Protein AF-A0A0V1P3Y9-F1 (afdb_monomer_lite)

Secondary structure (DSSP, 8-state):
-----------------------------------------SS--EEETTEEE-TTTEEEETTTEEEESSSS-EEETTEEE-TTTEEEETTEEEE-SSSSSEEEETTEEEETTTEEEETTEEEE-TTGGG-EEETTEEE-TTT-EEETTEEEPPPP-----

Radius of gyration: 31.72 Å; chains: 1; bounding box: 61×35×112 Å

Foldseek 3Di:
DDDDDDDDDDDDDDDDDDDDDDDDDDDDDDPDDPPDPPPPDPDDFDAQQHDTDDPVQWDAAQSADIGGPPLQWDYLHRDIDGPQQWDHAQSDIDGAPDRPQWDYLHRDIDGNQFWDRAQSAIDGQPPGPQWDHQRRDTDRPVAWDHDPSDIGGPDPPPDDD

Structure (mmCIF, N/CA/C/O backbone):
data_AF-A0A0V1P3Y9-F1
#
_entry.id   AF-A0A0V1P3Y9-F1
#
loop_
_atom_site.group_PDB
_atom_site.id
_atom_site.type_symbol
_atom_site.label_atom_id
_atom_site.label_alt_id
_atom_site.label_comp_id
_atom_site.label_asym_id
_atom_site.label_entity_id
_atom_site.label_seq_id
_atom_site.pdbx_PDB_ins_code
_atom_site.Cartn_x
_atom_site.Cartn_y
_atom_site.Cartn_z
_atom_site.occupancy
_atom_site.B_iso_or_equiv
_atom_site.auth_seq_id
_atom_site.auth_comp_id
_atom_site.auth_asym_id
_atom_site.auth_atom_id
_atom_site.pdbx_PDB_model_num
ATOM 1 N N . MET A 1 1 ? -10.379 -1.521 -60.383 1.00 31.05 1 MET A N 1
ATOM 2 C CA . MET A 1 1 ? -9.014 -1.349 -60.931 1.00 31.05 1 MET A CA 1
ATOM 3 C C . MET A 1 1 ? -8.201 -0.541 -59.922 1.00 31.05 1 MET A C 1
ATOM 5 O O . MET A 1 1 ? -8.799 0.324 -59.305 1.00 31.05 1 MET A O 1
ATOM 9 N N . ALA A 1 2 ? -6.906 -0.845 -59.763 1.00 30.30 2 ALA A N 1
ATOM 10 C CA . ALA A 1 2 ? -5.855 -0.047 -59.097 1.00 30.30 2 ALA A CA 1
ATOM 11 C C . ALA A 1 2 ? -6.052 0.492 -57.647 1.00 30.30 2 ALA A C 1
ATOM 13 O O . ALA A 1 2 ? -6.768 1.454 -57.398 1.00 30.30 2 ALA A O 1
ATOM 14 N N . TRP A 1 3 ? -5.266 -0.073 -56.719 1.00 33.97 3 TRP A N 1
ATOM 15 C CA . TRP A 1 3 ? -4.502 0.664 -55.682 1.00 33.97 3 TRP A CA 1
ATOM 16 C C . TRP A 1 3 ? -3.214 1.250 -56.337 1.00 33.97 3 TRP A C 1
ATOM 18 O O . TRP A 1 3 ? -2.991 0.917 -57.506 1.00 33.97 3 TRP A O 1
ATOM 28 N N . PRO A 1 4 ? -2.300 2.004 -55.669 1.00 46.53 4 PRO A N 1
ATOM 29 C CA . PRO A 1 4 ? -2.226 2.453 -54.264 1.00 46.53 4 PRO A CA 1
ATOM 30 C C . PRO A 1 4 ? -2.224 4.014 -54.186 1.00 46.53 4 PRO A C 1
ATOM 32 O O . PRO A 1 4 ? -2.765 4.641 -55.086 1.00 46.53 4 PRO A O 1
ATOM 35 N N . GLY A 1 5 ? -1.702 4.745 -53.185 1.00 33.56 5 GLY A N 1
ATOM 36 C CA . GLY A 1 5 ? -0.923 4.402 -51.983 1.00 33.56 5 GLY A CA 1
ATOM 37 C C . GLY A 1 5 ? -0.608 5.623 -51.092 1.00 33.56 5 GLY A C 1
ATOM 38 O O . GLY A 1 5 ? -1.123 6.711 -51.323 1.00 33.56 5 GLY A O 1
ATOM 39 N N . LEU A 1 6 ? 0.261 5.448 -50.085 1.00 35.75 6 LEU A N 1
ATOM 40 C CA . LEU A 1 6 ? 0.727 6.496 -49.159 1.00 35.75 6 LEU A CA 1
ATOM 41 C C . LEU A 1 6 ? 2.261 6.480 -49.066 1.00 35.75 6 LEU A C 1
ATOM 43 O O . LEU A 1 6 ? 2.838 5.494 -48.613 1.00 35.75 6 LEU A O 1
ATOM 47 N N . VAL A 1 7 ? 2.911 7.584 -49.438 1.00 35.62 7 VAL A N 1
ATOM 48 C CA . VAL A 1 7 ? 4.331 7.845 -49.153 1.00 35.62 7 VAL A CA 1
ATOM 49 C C . VAL A 1 7 ? 4.444 8.916 -48.072 1.00 35.62 7 VAL A C 1
ATOM 51 O O . VAL A 1 7 ? 3.838 9.980 -48.175 1.00 35.62 7 VAL A O 1
ATOM 54 N N . LYS A 1 8 ? 5.230 8.638 -47.030 1.00 39.25 8 LYS A N 1
ATOM 55 C CA . LYS A 1 8 ? 5.733 9.649 -46.096 1.00 39.25 8 LYS A CA 1
ATOM 56 C C . LYS A 1 8 ? 7.236 9.476 -45.974 1.00 39.25 8 LYS A C 1
ATOM 58 O O . LYS A 1 8 ? 7.714 8.388 -45.663 1.00 39.25 8 LYS A O 1
ATOM 63 N N . GLU A 1 9 ? 7.949 10.551 -46.270 1.00 34.62 9 GLU A N 1
ATOM 64 C CA . GLU A 1 9 ? 9.403 10.600 -46.234 1.00 34.62 9 GLU A CA 1
ATOM 65 C C . GLU A 1 9 ? 9.924 10.388 -44.810 1.00 34.62 9 GLU A C 1
ATOM 67 O O . GLU A 1 9 ? 9.359 10.898 -43.840 1.00 34.62 9 GLU A O 1
ATOM 72 N N . ILE A 1 10 ? 11.042 9.673 -44.694 1.00 35.62 10 ILE A N 1
ATOM 73 C CA . ILE A 1 10 ? 11.869 9.676 -43.490 1.00 35.62 10 ILE A CA 1
ATOM 74 C C . ILE A 1 10 ? 13.177 10.358 -43.865 1.00 35.62 10 ILE A C 1
ATOM 76 O O . ILE A 1 10 ? 13.945 9.856 -44.685 1.00 35.62 10 ILE A O 1
ATOM 80 N N . VAL A 1 11 ? 13.403 11.524 -43.262 1.00 36.22 11 VAL A N 1
ATOM 81 C CA . VAL A 1 11 ? 14.605 12.335 -43.460 1.00 36.22 11 VAL A CA 1
ATOM 82 C C . VAL A 1 11 ? 15.833 11.550 -43.002 1.00 36.22 11 VAL A C 1
ATOM 84 O O . VAL A 1 11 ? 15.965 11.193 -41.831 1.00 36.22 11 VAL A O 1
ATOM 87 N N . LEU A 1 12 ? 16.755 11.312 -43.933 1.00 33.66 12 LEU A N 1
ATOM 88 C CA . LEU A 1 12 ? 18.074 10.769 -43.639 1.00 33.66 12 LEU A CA 1
ATOM 89 C C . LEU A 1 12 ? 18.969 11.874 -43.066 1.00 33.66 12 LEU A C 1
ATOM 91 O O . LEU A 1 12 ? 19.412 12.756 -43.797 1.00 33.66 12 LEU A O 1
ATOM 95 N N . LEU A 1 13 ? 19.312 11.775 -41.782 1.00 34.81 13 LEU A N 1
ATOM 96 C CA . LEU A 1 13 ? 20.515 12.402 -41.234 1.00 34.81 13 LEU A CA 1
ATOM 97 C C . LEU A 1 13 ? 21.433 11.304 -40.706 1.00 34.81 13 LEU A C 1
ATOM 99 O O . LEU A 1 13 ? 21.219 10.737 -39.636 1.00 34.81 13 LEU A O 1
ATOM 103 N N . GLY A 1 14 ? 22.444 10.975 -41.505 1.00 30.70 14 GLY A N 1
ATOM 104 C CA . GLY A 1 14 ? 23.493 10.049 -41.108 1.00 30.70 14 GLY A CA 1
ATOM 105 C C . GLY A 1 14 ? 24.593 10.756 -40.322 1.00 30.70 14 GLY A C 1
ATOM 106 O O . GLY A 1 14 ? 24.977 11.873 -40.652 1.00 30.70 14 GLY A O 1
ATOM 107 N N . TYR A 1 15 ? 25.176 10.045 -39.360 1.00 34.72 15 TYR A N 1
ATOM 108 C CA . TYR A 1 15 ? 26.558 10.264 -38.943 1.00 34.72 15 TYR A CA 1
ATOM 109 C C . TYR A 1 15 ? 27.299 8.941 -39.095 1.00 34.72 15 TYR A C 1
ATOM 111 O O . TYR A 1 15 ? 27.003 7.960 -38.418 1.00 34.72 15 TYR A O 1
ATOM 119 N N . GLY A 1 16 ? 28.222 8.897 -40.053 1.00 29.69 16 GLY A N 1
ATOM 120 C CA . GLY A 1 16 ? 29.047 7.721 -40.295 1.00 29.69 16 GLY A CA 1
ATOM 121 C C . GLY A 1 16 ? 30.272 7.675 -39.384 1.00 29.69 16 GLY A C 1
ATOM 122 O O . GLY A 1 16 ? 30.728 8.690 -38.860 1.00 29.69 16 GLY A O 1
ATOM 123 N N . SER A 1 17 ? 30.884 6.498 -39.289 1.00 32.47 17 SER A N 1
ATOM 124 C CA . SER A 1 17 ? 32.328 6.395 -39.083 1.00 32.47 17 SER A CA 1
ATOM 125 C C . SER A 1 17 ? 32.876 5.153 -39.774 1.00 32.47 17 SER A C 1
ATOM 127 O O . SER A 1 17 ? 32.436 4.030 -39.544 1.00 32.47 17 SER A O 1
ATOM 129 N N . SER A 1 18 ? 33.825 5.406 -40.672 1.00 30.17 18 SER A N 1
ATOM 130 C CA . SER A 1 18 ? 34.554 4.430 -41.478 1.00 30.17 18 SER A CA 1
ATOM 131 C C . SER A 1 18 ? 35.132 3.255 -40.689 1.00 30.17 18 SER A C 1
ATOM 133 O O . SER A 1 18 ? 35.829 3.451 -39.700 1.00 30.17 18 SER A O 1
ATOM 135 N N . SER A 1 19 ? 35.072 2.067 -41.293 1.00 31.17 19 SER A N 1
ATOM 136 C CA . SER A 1 19 ? 36.250 1.193 -41.350 1.00 31.17 19 SER A CA 1
ATOM 137 C C . SER A 1 19 ? 36.254 0.389 -42.653 1.00 31.17 19 SER A C 1
ATOM 139 O O . SER A 1 19 ? 35.497 -0.563 -42.829 1.00 31.17 19 SER A O 1
ATOM 141 N N . LYS A 1 20 ? 37.089 0.805 -43.614 1.00 33.91 20 LYS A N 1
ATOM 142 C CA . LYS A 1 20 ? 37.301 0.079 -44.874 1.00 33.91 20 LYS A CA 1
ATOM 143 C C . LYS A 1 20 ? 38.290 -1.062 -44.639 1.00 33.91 20 LYS A C 1
ATOM 145 O O . LYS A 1 20 ? 39.435 -0.800 -44.277 1.00 33.91 20 LYS A O 1
ATOM 150 N N . ARG A 1 21 ? 37.932 -2.300 -44.999 1.00 30.48 21 ARG A N 1
ATOM 151 C CA . ARG A 1 21 ? 38.941 -3.328 -45.309 1.00 30.48 21 ARG A CA 1
ATOM 152 C C . ARG A 1 21 ? 38.532 -4.188 -46.501 1.00 30.48 21 ARG A C 1
ATOM 154 O O . ARG A 1 21 ? 37.727 -5.102 -46.394 1.00 30.48 21 ARG A O 1
ATOM 161 N N . HIS A 1 22 ? 39.125 -3.885 -47.653 1.00 29.75 22 HIS A N 1
ATOM 162 C CA . HIS A 1 22 ? 39.067 -4.739 -48.835 1.00 29.75 22 HIS A CA 1
ATOM 163 C C . HIS A 1 22 ? 39.931 -5.990 -48.620 1.00 29.75 22 HIS A C 1
ATOM 165 O O . HIS A 1 22 ? 41.133 -5.864 -48.390 1.00 29.75 22 HIS A O 1
ATOM 171 N N . ARG A 1 23 ? 39.369 -7.181 -48.843 1.00 35.09 23 ARG A N 1
ATOM 172 C CA . ARG A 1 23 ? 40.055 -8.270 -49.560 1.00 35.09 23 ARG A CA 1
ATOM 173 C C . ARG A 1 23 ? 39.029 -9.167 -50.257 1.00 35.09 23 ARG A C 1
ATOM 175 O O . ARG A 1 23 ? 37.847 -9.131 -49.935 1.00 35.09 23 ARG A O 1
ATOM 182 N N . ARG A 1 24 ? 39.475 -9.835 -51.321 1.00 32.78 24 ARG A N 1
ATOM 183 C CA . ARG A 1 24 ? 38.627 -10.433 -52.363 1.00 32.78 24 ARG A CA 1
ATOM 184 C C . ARG A 1 24 ? 38.394 -11.925 -52.100 1.00 32.78 24 ARG A C 1
ATOM 186 O O . ARG A 1 24 ? 39.348 -12.606 -51.759 1.00 32.78 24 ARG A O 1
ATOM 193 N N . GLY A 1 25 ? 37.175 -12.390 -52.387 1.00 32.56 25 GLY A N 1
ATOM 194 C CA . GLY A 1 25 ? 36.848 -13.758 -52.816 1.00 32.56 25 GLY A CA 1
ATOM 195 C C . GLY A 1 25 ? 37.011 -14.906 -51.811 1.00 32.56 25 GLY A C 1
ATOM 196 O O . GLY A 1 25 ? 38.124 -15.329 -51.541 1.00 32.56 25 GLY A O 1
ATOM 197 N N . LEU A 1 26 ? 35.890 -15.522 -51.416 1.00 31.69 26 LEU A N 1
ATOM 198 C CA . LEU A 1 26 ? 35.500 -16.857 -51.908 1.00 31.69 26 LEU A CA 1
ATOM 199 C C . LEU A 1 26 ? 34.009 -17.101 -51.596 1.00 31.69 26 LEU A C 1
ATOM 201 O O . LEU A 1 26 ? 33.540 -16.750 -50.516 1.00 31.69 26 LEU A O 1
ATOM 205 N N . LYS A 1 27 ? 33.240 -17.674 -52.533 1.00 40.31 27 LYS A N 1
ATOM 206 C CA . LYS A 1 27 ? 31.854 -18.100 -52.266 1.00 40.31 27 LYS A CA 1
ATOM 207 C C . LYS A 1 27 ? 31.882 -19.410 -51.477 1.00 40.31 27 LYS A C 1
ATOM 209 O O . LYS A 1 27 ? 32.319 -20.418 -52.019 1.00 40.31 27 LYS A O 1
ATOM 214 N N . LEU A 1 28 ? 31.324 -19.415 -50.269 1.00 33.34 28 LEU A N 1
ATOM 215 C CA . LEU A 1 28 ? 30.876 -20.640 -49.610 1.00 33.34 28 LEU A CA 1
ATOM 216 C C . LEU A 1 28 ? 29.527 -20.362 -48.939 1.00 33.34 28 LEU A C 1
ATOM 218 O O . LEU A 1 28 ? 29.447 -19.574 -47.999 1.00 33.34 28 LEU A O 1
ATOM 222 N N . GLN A 1 29 ? 28.450 -20.952 -49.465 1.00 38.34 29 GLN A N 1
ATOM 223 C CA . GLN A 1 29 ? 27.127 -20.857 -48.848 1.00 38.34 29 GLN A CA 1
ATOM 224 C C . GLN A 1 29 ? 27.078 -21.773 -47.624 1.00 38.34 29 GLN A C 1
ATOM 226 O O . GLN 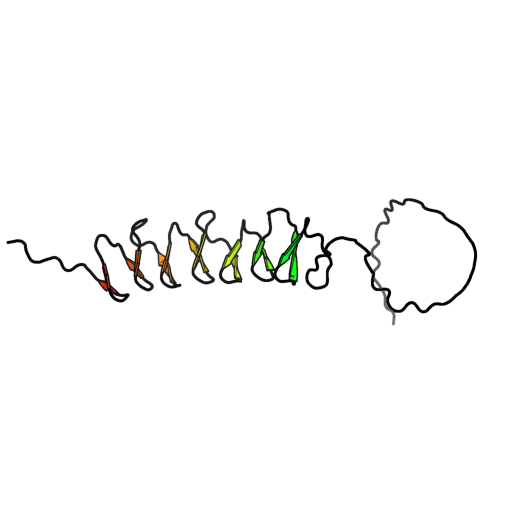A 1 29 ? 26.776 -22.957 -47.736 1.00 38.34 29 GLN A O 1
ATOM 231 N N . LEU A 1 30 ? 27.353 -21.210 -46.450 1.00 36.16 30 LEU A N 1
ATOM 232 C CA . LEU A 1 30 ? 26.937 -21.800 -45.184 1.00 36.16 30 LEU A CA 1
ATOM 233 C C . LEU A 1 30 ? 25.545 -21.270 -44.845 1.00 36.16 30 LEU A C 1
ATOM 235 O O . LEU A 1 30 ? 25.336 -20.063 -44.712 1.00 36.16 30 LEU A O 1
ATOM 239 N N . VAL A 1 31 ? 24.589 -22.191 -44.736 1.00 39.97 31 VAL A N 1
ATOM 240 C CA . VAL A 1 31 ? 23.224 -21.898 -44.300 1.00 39.97 31 VAL A CA 1
ATOM 241 C C . VAL A 1 31 ? 23.274 -21.629 -42.798 1.00 39.97 31 VAL A C 1
ATOM 243 O O . VAL A 1 31 ? 23.167 -22.546 -41.986 1.00 39.97 31 VAL A O 1
ATOM 246 N N . PHE A 1 32 ? 23.496 -20.371 -42.419 1.00 40.53 32 PHE A N 1
ATOM 247 C CA . PHE A 1 32 ? 23.459 -19.962 -41.019 1.00 40.53 32 PHE A CA 1
ATOM 248 C C . PHE A 1 32 ? 22.018 -20.040 -40.505 1.00 40.53 32 PHE A C 1
ATOM 250 O O . PHE A 1 32 ? 21.231 -19.103 -40.646 1.00 40.53 32 PHE A O 1
ATOM 257 N N . HIS A 1 33 ? 21.693 -21.186 -39.899 1.00 41.62 33 HIS A N 1
ATOM 258 C CA . HIS A 1 33 ? 20.602 -21.320 -38.937 1.00 41.62 33 HIS A CA 1
ATOM 259 C C . HIS A 1 33 ? 20.616 -20.116 -37.995 1.00 41.62 33 HIS A C 1
ATOM 261 O O . HIS A 1 33 ? 21.692 -19.762 -37.516 1.00 41.62 33 HIS A O 1
ATOM 267 N N . PHE A 1 34 ? 19.436 -19.525 -37.755 1.00 46.97 34 PHE A N 1
ATOM 268 C CA . PHE A 1 34 ? 19.204 -18.335 -36.925 1.00 46.97 34 PHE A CA 1
ATOM 269 C C . PHE A 1 34 ? 20.319 -18.089 -35.905 1.00 46.97 34 PHE A C 1
ATOM 271 O O . PHE A 1 34 ? 20.338 -18.701 -34.835 1.00 46.97 34 PHE A O 1
ATOM 278 N N . SER A 1 35 ? 21.241 -17.185 -36.252 1.00 44.09 35 SER A N 1
ATOM 279 C CA . SER A 1 35 ? 22.318 -16.766 -35.364 1.00 44.09 35 SER A CA 1
ATOM 280 C C . SER A 1 35 ? 21.710 -16.043 -34.171 1.00 44.09 35 SER A C 1
ATOM 282 O O . SER A 1 35 ? 21.534 -14.824 -34.190 1.00 44.09 35 SER A O 1
ATOM 284 N N . GLY A 1 36 ? 21.391 -16.799 -33.121 1.00 54.44 36 GLY A N 1
ATOM 285 C CA . GLY A 1 36 ? 21.192 -16.236 -31.800 1.00 54.44 36 GLY A CA 1
ATOM 286 C C . GLY A 1 36 ? 22.424 -15.405 -31.474 1.00 54.44 36 GLY A C 1
ATOM 287 O O . GLY A 1 36 ? 23.550 -15.892 -31.582 1.00 54.44 36 GLY A O 1
ATOM 288 N N . CYS A 1 37 ? 22.220 -14.135 -31.134 1.00 49.31 37 CYS A N 1
ATOM 289 C CA . CYS A 1 37 ? 23.306 -13.255 -30.736 1.00 49.31 37 CYS A CA 1
ATOM 290 C C . CYS A 1 37 ? 23.902 -13.783 -29.427 1.00 49.31 37 CYS A C 1
ATOM 292 O O . CYS A 1 37 ? 23.433 -13.429 -28.347 1.00 49.31 37 CYS A O 1
ATOM 294 N N . ILE A 1 38 ? 24.929 -14.633 -29.521 1.00 53.19 38 ILE A N 1
ATOM 295 C CA . ILE A 1 38 ? 25.734 -15.044 -28.372 1.00 53.19 38 ILE A CA 1
ATOM 296 C C . ILE A 1 38 ? 26.517 -13.805 -27.939 1.00 53.19 38 ILE A C 1
ATOM 298 O O . ILE A 1 38 ? 27.604 -13.512 -28.438 1.00 53.19 38 ILE A O 1
ATOM 302 N N . VAL A 1 39 ? 25.913 -13.023 -27.045 1.00 52.31 39 VAL A N 1
ATOM 303 C CA . VAL A 1 39 ? 26.549 -11.865 -26.422 1.00 52.31 39 VAL A CA 1
ATOM 304 C C . VAL A 1 39 ? 27.577 -12.397 -25.432 1.00 52.31 39 VAL A C 1
ATOM 306 O O . VAL A 1 39 ? 27.276 -12.632 -24.264 1.00 52.31 39 VAL A O 1
ATOM 309 N N . SER A 1 40 ? 28.798 -12.603 -25.920 1.00 51.44 40 SER A N 1
ATOM 310 C CA . SER A 1 40 ? 29.959 -12.976 -25.114 1.00 51.44 40 SER A CA 1
ATOM 311 C C . SER A 1 40 ? 30.353 -11.830 -24.176 1.00 51.44 40 SER A C 1
ATOM 313 O O . SER A 1 40 ? 31.268 -11.062 -24.466 1.00 51.44 40 SER A O 1
ATOM 315 N N . SER A 1 41 ? 29.657 -11.702 -23.045 1.00 57.03 41 SER A N 1
ATOM 316 C CA . SER A 1 41 ? 30.008 -10.782 -21.961 1.00 57.03 41 SER A CA 1
ATOM 317 C C . SER A 1 41 ? 30.354 -11.558 -20.694 1.00 57.03 41 SER A C 1
ATOM 319 O O . SER A 1 41 ? 29.501 -12.233 -20.126 1.00 57.03 41 SER A O 1
ATOM 321 N N . SER A 1 42 ? 31.591 -11.412 -20.221 1.00 60.88 42 SER A N 1
ATOM 322 C CA . SER A 1 42 ? 32.162 -12.043 -19.021 1.00 60.88 42 SER A CA 1
ATOM 323 C C . SER A 1 42 ? 31.663 -11.437 -17.693 1.00 60.88 42 SER A C 1
ATOM 325 O O . SER A 1 42 ? 32.415 -11.291 -16.733 1.00 60.88 42 SER A O 1
ATOM 327 N N . GLY A 1 43 ? 30.383 -11.071 -17.631 1.00 61.09 43 GLY A N 1
ATOM 328 C CA . GLY A 1 43 ? 29.708 -10.573 -16.435 1.00 61.09 43 GLY A CA 1
ATOM 329 C C . GLY A 1 43 ? 28.346 -11.240 -16.266 1.00 61.09 43 GLY A C 1
ATOM 330 O O . GLY A 1 43 ? 27.778 -11.741 -17.233 1.00 61.09 43 GLY A O 1
ATOM 331 N N . ALA A 1 44 ? 27.816 -11.241 -15.040 1.00 65.75 44 ALA A N 1
ATOM 332 C CA . ALA A 1 44 ? 26.490 -11.784 -14.756 1.00 65.75 44 ALA A CA 1
ATOM 333 C C . ALA A 1 44 ? 25.426 -11.067 -15.608 1.00 65.75 44 ALA A C 1
ATOM 335 O O . ALA A 1 44 ? 25.147 -9.883 -15.413 1.00 65.75 44 ALA A O 1
ATOM 336 N N . GLN A 1 45 ? 24.869 -11.785 -16.583 1.00 74.31 45 GLN A N 1
ATOM 337 C CA . GLN A 1 45 ? 23.898 -11.254 -17.530 1.00 74.31 45 GLN A CA 1
ATOM 338 C C . GLN A 1 45 ? 22.496 -11.360 -16.922 1.00 74.31 45 GLN A C 1
ATOM 340 O O . GLN A 1 45 ? 21.983 -12.457 -16.713 1.00 74.31 45 GLN A O 1
ATOM 345 N N . PHE A 1 46 ? 21.880 -10.218 -16.616 1.00 86.69 46 PHE A N 1
ATOM 346 C CA . PHE A 1 46 ? 20.540 -10.174 -16.034 1.00 86.69 46 PHE A CA 1
ATOM 347 C C . PHE A 1 46 ? 19.473 -10.165 -17.131 1.00 86.69 46 PHE A C 1
ATOM 349 O O . PHE A 1 46 ? 19.582 -9.423 -18.111 1.00 86.69 46 PHE A O 1
ATOM 356 N N . THR A 1 47 ? 18.423 -10.964 -16.949 1.00 93.50 47 THR A N 1
ATOM 357 C CA . THR A 1 47 ? 17.278 -11.063 -17.862 1.00 93.50 47 THR A CA 1
ATOM 358 C C . THR A 1 47 ? 15.988 -10.601 -17.188 1.00 93.50 47 THR A C 1
ATOM 360 O O . THR A 1 47 ? 15.783 -10.800 -15.991 1.00 93.50 47 THR A O 1
ATOM 363 N N . CYS A 1 48 ? 15.130 -9.940 -17.963 1.00 95.00 48 CYS A N 1
ATOM 364 C CA . CYS A 1 48 ? 13.785 -9.529 -17.586 1.00 95.00 48 CYS A CA 1
ATOM 365 C C . CYS A 1 48 ? 12.827 -9.969 -18.694 1.00 95.00 48 CYS A C 1
ATOM 367 O O . CYS A 1 48 ? 12.883 -9.460 -19.817 1.00 95.00 48 CYS A O 1
ATOM 369 N N . GLY A 1 49 ? 12.004 -10.975 -18.415 1.00 91.44 49 GLY A N 1
ATOM 370 C CA . GLY A 1 49 ? 11.211 -11.661 -19.426 1.00 91.44 49 GLY A CA 1
ATOM 371 C C . GLY A 1 49 ? 12.125 -12.314 -20.461 1.00 91.44 49 GLY A C 1
ATOM 372 O O . GLY A 1 49 ? 12.824 -13.277 -20.157 1.00 91.44 49 GLY A O 1
ATOM 373 N N . GLN A 1 50 ? 12.123 -11.779 -21.683 1.00 90.88 50 GLN A N 1
ATOM 374 C CA . GLN A 1 50 ? 12.993 -12.207 -22.790 1.00 90.88 50 GLN A CA 1
ATOM 375 C C . GLN A 1 50 ? 14.138 -11.216 -23.081 1.00 90.88 50 GLN A C 1
ATOM 377 O O . GLN A 1 50 ? 14.907 -11.416 -24.019 1.00 90.88 50 GLN A O 1
ATOM 382 N N . PHE A 1 51 ? 14.265 -10.137 -22.302 1.00 89.44 51 PHE A N 1
ATOM 383 C CA . PHE A 1 51 ? 15.230 -9.066 -22.550 1.00 89.44 51 PHE A CA 1
ATOM 384 C C . PHE A 1 51 ? 16.429 -9.158 -21.609 1.00 89.44 51 PHE A C 1
ATOM 386 O O . PHE A 1 51 ? 16.275 -9.136 -20.389 1.00 89.44 51 PHE A O 1
ATOM 393 N N . VAL A 1 52 ? 17.639 -9.185 -22.167 1.00 93.06 52 VAL A N 1
ATOM 394 C CA . VAL A 1 52 ? 18.860 -8.886 -21.406 1.00 93.06 52 VAL A CA 1
ATOM 395 C C . VAL A 1 52 ? 18.859 -7.401 -21.038 1.00 93.06 52 VAL A C 1
ATOM 397 O O . VAL A 1 52 ? 18.601 -6.557 -21.897 1.00 93.06 52 VAL A O 1
ATOM 400 N N . TYR A 1 53 ? 19.167 -7.069 -19.783 1.00 91.94 53 TYR A N 1
ATOM 401 C CA . TYR A 1 53 ? 19.185 -5.685 -19.309 1.00 91.94 53 TYR A CA 1
ATOM 402 C C . TYR A 1 53 ? 20.380 -5.368 -18.401 1.00 91.94 53 TYR A C 1
ATOM 404 O O . TYR A 1 53 ? 20.947 -6.231 -17.734 1.00 91.94 53 TYR A O 1
ATOM 412 N N . ASP A 1 54 ? 20.745 -4.086 -18.349 1.00 92.62 54 ASP A N 1
ATOM 413 C CA . ASP A 1 54 ? 21.735 -3.574 -17.402 1.00 92.62 54 ASP A CA 1
ATOM 414 C C . ASP A 1 54 ? 21.067 -3.287 -16.048 1.00 92.62 54 ASP A C 1
ATOM 416 O O . ASP A 1 54 ? 20.355 -2.290 -15.885 1.00 92.62 54 ASP A O 1
ATOM 420 N N . ALA A 1 55 ? 21.326 -4.143 -15.056 1.00 92.12 55 ALA A N 1
ATOM 421 C CA . ALA A 1 55 ? 20.787 -4.002 -13.705 1.00 92.12 55 ALA A CA 1
ATOM 422 C C . ALA A 1 55 ? 21.215 -2.709 -12.984 1.00 92.12 55 ALA A C 1
ATOM 424 O O . ALA A 1 55 ? 20.543 -2.291 -12.038 1.00 92.12 55 ALA A O 1
ATOM 425 N N . ARG A 1 56 ? 22.273 -2.022 -13.442 1.00 91.94 56 ARG A N 1
ATOM 426 C CA . ARG A 1 56 ? 22.670 -0.699 -12.927 1.00 91.94 56 ARG A CA 1
ATOM 427 C C . ARG A 1 56 ? 21.750 0.414 -13.428 1.00 91.94 56 ARG A C 1
ATOM 429 O O . ARG A 1 56 ? 21.595 1.419 -12.744 1.00 91.94 56 ARG A O 1
ATOM 436 N N . ARG A 1 57 ? 21.137 0.241 -14.604 1.00 93.75 57 ARG A N 1
ATOM 437 C CA . ARG A 1 57 ? 20.284 1.244 -15.270 1.00 93.75 57 ARG A CA 1
ATOM 438 C C . ARG A 1 57 ? 18.793 0.957 -15.163 1.00 93.75 57 ARG A C 1
ATOM 440 O O . ARG A 1 57 ? 18.002 1.888 -15.302 1.00 93.75 57 ARG A O 1
ATOM 447 N N . PHE A 1 58 ? 18.406 -0.292 -14.915 1.00 96.06 58 PHE A N 1
ATOM 448 C CA . PHE A 1 58 ? 17.004 -0.699 -14.860 1.00 96.06 58 PHE A CA 1
ATOM 449 C C . PHE A 1 58 ? 16.677 -1.583 -13.649 1.00 96.06 58 PHE A C 1
ATOM 451 O O . PHE A 1 58 ? 17.548 -2.182 -13.011 1.00 96.06 58 PHE A O 1
ATOM 458 N N . ILE A 1 59 ? 15.385 -1.638 -13.346 1.00 95.94 59 ILE A N 1
ATOM 459 C CA . ILE A 1 59 ? 14.724 -2.499 -12.369 1.00 95.94 59 ILE A CA 1
ATOM 460 C C . ILE A 1 59 ? 13.772 -3.399 -13.161 1.00 95.94 59 ILE A C 1
ATOM 462 O O . ILE A 1 59 ? 13.036 -2.900 -14.011 1.00 95.94 59 ILE A O 1
ATOM 466 N N . CYS A 1 60 ? 13.785 -4.701 -12.878 1.00 97.00 60 CYS A N 1
ATOM 467 C CA . CYS A 1 60 ? 12.838 -5.663 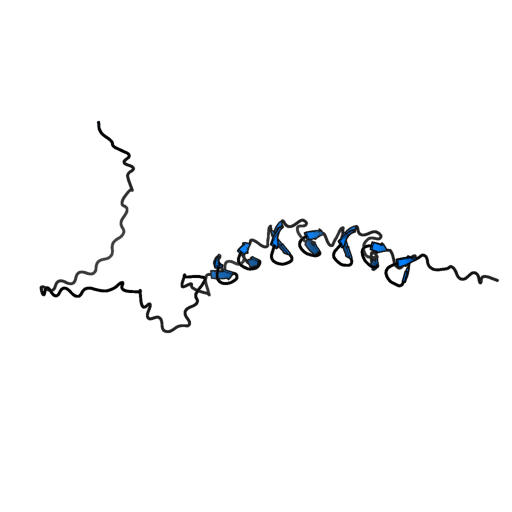-13.431 1.00 97.00 60 CYS A CA 1
ATOM 468 C C . CYS A 1 60 ? 11.815 -6.068 -12.362 1.00 97.00 60 CYS A C 1
ATOM 470 O O . CYS A 1 60 ? 12.208 -6.490 -11.273 1.00 97.00 60 CYS A O 1
ATOM 472 N N . CYS A 1 61 ? 10.526 -5.969 -12.673 1.00 97.38 61 CYS A N 1
ATOM 473 C CA . CYS A 1 61 ? 9.427 -6.295 -11.768 1.00 97.38 61 CYS A CA 1
ATOM 474 C C . CYS A 1 61 ? 8.835 -7.670 -12.120 1.00 97.38 61 CYS A C 1
ATOM 476 O O . CYS A 1 61 ? 8.322 -7.848 -13.222 1.00 97.38 61 CYS A O 1
ATOM 478 N N . GLU A 1 62 ? 8.946 -8.650 -11.209 1.00 95.75 62 GLU A N 1
ATOM 479 C CA . GLU A 1 62 ? 8.528 -10.067 -11.375 1.00 95.75 62 GLU A CA 1
ATOM 480 C C . GLU A 1 62 ? 8.739 -10.622 -12.800 1.00 95.75 62 GLU A C 1
ATOM 482 O O . GLU A 1 62 ? 7.827 -11.160 -13.429 1.00 95.75 62 GLU A O 1
ATOM 487 N N . ASN A 1 63 ? 9.955 -10.455 -13.332 1.00 95.12 63 ASN A N 1
ATOM 488 C CA . ASN A 1 63 ? 10.352 -10.936 -14.659 1.00 95.12 63 ASN A CA 1
ATOM 489 C C . ASN A 1 63 ? 9.464 -10.444 -15.831 1.00 95.12 63 ASN A C 1
ATOM 491 O O . ASN A 1 63 ? 9.377 -11.119 -16.855 1.00 95.12 63 ASN A O 1
ATOM 495 N N . THR A 1 64 ? 8.789 -9.297 -15.675 1.00 95.25 64 THR A N 1
ATOM 496 C CA . THR A 1 64 ? 7.791 -8.775 -16.625 1.00 95.25 64 THR A CA 1
ATOM 497 C C . THR A 1 64 ? 8.103 -7.335 -17.048 1.00 95.25 64 THR A C 1
ATOM 499 O O . THR A 1 64 ? 8.630 -7.138 -18.142 1.00 95.25 64 THR A O 1
ATOM 502 N N . ASP A 1 65 ? 7.815 -6.329 -16.211 1.00 96.00 65 ASP A N 1
ATOM 503 C CA . ASP A 1 65 ? 8.063 -4.926 -16.565 1.00 96.00 65 ASP A CA 1
ATOM 504 C C . ASP A 1 65 ? 9.519 -4.521 -16.297 1.00 96.00 65 ASP A C 1
ATOM 506 O O . ASP A 1 65 ? 10.110 -4.891 -15.279 1.00 96.00 65 ASP A O 1
ATOM 510 N N . LEU A 1 66 ? 10.069 -3.676 -17.174 1.00 96.38 66 LEU A N 1
ATOM 511 C CA . LEU A 1 66 ? 11.407 -3.101 -17.052 1.00 96.38 66 LEU A CA 1
ATOM 512 C C . LEU A 1 66 ? 11.324 -1.568 -16.925 1.00 96.38 66 LEU A C 1
ATOM 514 O O . LEU A 1 66 ? 10.988 -0.873 -17.884 1.00 96.38 66 LEU A O 1
ATOM 518 N N . CYS A 1 67 ? 11.660 -1.023 -15.753 1.00 96.06 67 CYS A N 1
ATOM 519 C CA . CYS A 1 67 ? 11.677 0.422 -15.482 1.00 96.06 67 CYS A CA 1
ATOM 520 C C . CYS A 1 67 ? 13.097 0.968 -15.307 1.00 96.06 67 CYS A C 1
ATOM 522 O O . CYS A 1 67 ? 14.015 0.250 -14.918 1.00 96.06 67 CYS A O 1
ATOM 524 N N . LYS A 1 68 ? 13.289 2.270 -15.553 1.00 96.19 68 LYS A N 1
ATOM 525 C CA . LYS A 1 68 ? 14.558 2.959 -15.270 1.00 96.19 68 LYS A CA 1
ATOM 526 C C . LYS A 1 68 ? 14.852 2.979 -13.767 1.00 96.19 68 LYS A C 1
ATOM 528 O O . LYS A 1 68 ? 13.965 3.233 -12.956 1.00 96.19 68 LYS A O 1
ATOM 533 N N . ARG A 1 69 ? 16.121 2.777 -13.407 1.00 95.50 69 ARG A N 1
ATOM 534 C CA . ARG A 1 69 ? 16.661 2.942 -12.051 1.00 95.50 69 ARG A CA 1
ATOM 535 C C . ARG A 1 69 ? 17.103 4.395 -11.838 1.00 95.50 69 ARG A C 1
ATOM 537 O O . ARG A 1 69 ? 18.282 4.679 -11.672 1.00 95.50 69 ARG A O 1
ATOM 544 N N . ASP A 1 70 ? 16.143 5.314 -11.881 1.00 95.75 70 ASP A N 1
ATOM 545 C CA . ASP A 1 70 ? 16.346 6.759 -11.670 1.00 95.75 70 ASP A CA 1
ATOM 546 C C . ASP A 1 70 ? 15.751 7.267 -10.340 1.00 95.75 70 ASP A C 1
ATOM 548 O O . ASP A 1 70 ? 15.725 8.466 -10.079 1.00 95.75 70 ASP A O 1
ATOM 552 N N . GLY A 1 71 ? 15.262 6.356 -9.492 1.00 94.31 71 GLY A N 1
ATOM 553 C CA . GLY A 1 71 ? 14.591 6.678 -8.228 1.00 94.31 71 GLY A CA 1
ATOM 554 C C . GLY A 1 71 ? 13.131 7.126 -8.378 1.00 94.31 71 GLY A C 1
ATOM 555 O O . GLY A 1 71 ? 12.451 7.293 -7.371 1.00 94.31 71 GLY A O 1
ATOM 556 N N . THR A 1 72 ? 12.613 7.274 -9.605 1.00 95.94 72 THR A N 1
ATOM 557 C CA . THR A 1 72 ? 11.209 7.659 -9.856 1.00 95.94 72 THR A CA 1
ATOM 558 C C . THR A 1 72 ? 10.258 6.466 -9.976 1.00 95.94 72 THR A C 1
ATOM 560 O O . THR A 1 72 ? 9.046 6.660 -10.121 1.00 95.94 72 THR A O 1
ATOM 563 N N . ARG A 1 73 ? 10.789 5.235 -9.950 1.00 97.12 73 ARG A N 1
ATOM 564 C CA . ARG A 1 73 ? 10.046 3.987 -10.158 1.00 97.12 73 ARG A CA 1
ATOM 565 C C . ARG A 1 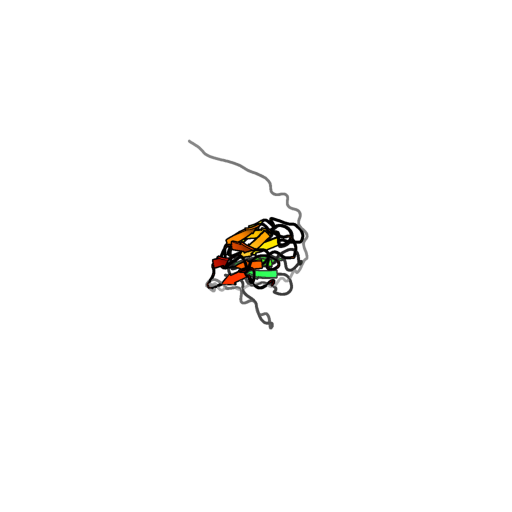73 ? 10.368 2.929 -9.117 1.00 97.12 73 ARG A C 1
ATOM 567 O O . ARG A 1 73 ? 11.499 2.819 -8.656 1.00 97.12 73 ARG A O 1
ATOM 574 N N . ASP A 1 74 ? 9.344 2.145 -8.815 1.00 96.75 74 ASP A N 1
ATOM 575 C CA . ASP A 1 74 ? 9.353 1.008 -7.900 1.00 96.75 74 ASP A CA 1
ATOM 576 C C . ASP A 1 74 ? 8.423 -0.099 -8.451 1.00 96.75 74 ASP A C 1
ATOM 578 O O . ASP A 1 74 ? 7.653 0.150 -9.386 1.00 96.75 74 ASP A O 1
ATOM 582 N N . CYS A 1 75 ? 8.492 -1.314 -7.905 1.00 97.69 75 CYS A N 1
ATOM 583 C CA . CYS A 1 75 ? 7.702 -2.465 -8.350 1.00 97.69 75 CYS A CA 1
ATOM 584 C C . CYS A 1 75 ? 6.473 -2.711 -7.468 1.00 97.69 75 CYS A C 1
ATOM 586 O O . CYS A 1 75 ? 6.547 -2.708 -6.241 1.00 97.69 75 CYS A O 1
ATOM 588 N N . CYS A 1 76 ? 5.338 -3.017 -8.095 1.00 97.81 76 CYS A N 1
ATOM 589 C CA . CYS A 1 76 ? 4.154 -3.543 -7.427 1.00 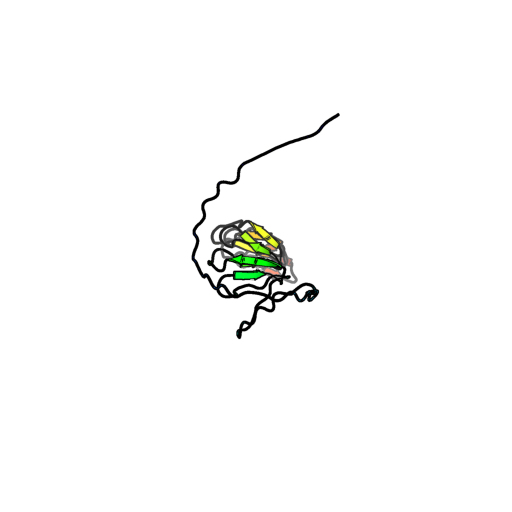97.81 76 CYS A CA 1
ATOM 590 C C . CYS A 1 76 ? 3.750 -4.862 -8.086 1.00 97.81 76 CYS A C 1
ATOM 592 O O . CYS A 1 76 ? 3.042 -4.884 -9.097 1.00 97.81 76 CYS A O 1
ATOM 594 N N . GLY A 1 77 ? 4.277 -5.959 -7.538 1.00 96.38 77 GLY A N 1
ATOM 595 C CA . GLY A 1 77 ? 4.360 -7.224 -8.264 1.00 96.38 77 GLY A CA 1
ATOM 596 C C . GLY A 1 77 ? 5.094 -7.019 -9.592 1.00 96.38 77 GLY A C 1
ATOM 597 O O . GLY A 1 77 ? 6.083 -6.290 -9.647 1.00 96.38 77 GLY A O 1
ATOM 598 N N . ARG A 1 78 ? 4.558 -7.595 -10.667 1.00 97.00 78 ARG A N 1
ATOM 599 C CA . ARG A 1 78 ? 5.037 -7.469 -12.053 1.00 97.00 78 ARG A CA 1
ATOM 600 C C . ARG A 1 78 ? 5.044 -6.073 -12.678 1.00 97.00 78 ARG A C 1
ATOM 602 O O . ARG A 1 78 ? 5.617 -5.937 -13.751 1.00 97.00 78 ARG A O 1
ATOM 609 N N . PHE A 1 79 ? 4.424 -5.066 -12.058 1.00 97.38 79 PHE A N 1
ATOM 610 C CA . PHE A 1 79 ? 4.229 -3.752 -12.681 1.00 97.38 79 PHE A CA 1
ATOM 611 C C . PHE A 1 79 ? 5.112 -2.650 -12.092 1.00 97.38 79 PHE A C 1
ATOM 613 O O . PHE A 1 79 ? 5.196 -2.489 -10.873 1.00 97.38 79 PHE A O 1
ATOM 620 N N . CYS A 1 80 ? 5.690 -1.821 -12.961 1.00 97.56 80 CYS A N 1
ATOM 621 C CA . CYS A 1 80 ? 6.407 -0.607 -12.565 1.00 97.56 80 CYS A CA 1
ATOM 622 C C . CYS A 1 80 ? 5.435 0.544 -12.240 1.00 97.56 80 CYS A C 1
ATOM 624 O O . CYS A 1 80 ? 4.607 0.921 -13.069 1.00 97.56 80 CYS A O 1
ATOM 626 N N . TYR A 1 81 ? 5.585 1.201 -11.086 1.00 97.75 81 TYR A N 1
ATOM 627 C CA . TYR A 1 81 ? 4.771 2.364 -10.692 1.00 97.75 81 TYR A CA 1
ATOM 628 C C . TYR A 1 81 ? 5.629 3.538 -10.195 1.00 97.75 81 TYR A C 1
ATOM 630 O O . TYR A 1 81 ? 6.821 3.382 -9.945 1.00 97.75 81 TYR A O 1
ATOM 638 N N . ASN A 1 82 ? 5.039 4.734 -10.098 1.00 96.81 82 ASN A N 1
ATOM 639 C CA . ASN A 1 82 ? 5.690 5.921 -9.532 1.00 96.81 82 ASN A CA 1
ATOM 640 C C . ASN A 1 82 ? 5.235 6.115 -8.066 1.00 96.81 82 ASN A C 1
ATOM 642 O O . ASN A 1 82 ? 4.062 6.446 -7.855 1.00 96.81 82 ASN A O 1
ATOM 646 N N . PRO A 1 83 ? 6.118 5.955 -7.059 1.00 95.31 83 PRO A N 1
ATOM 647 C CA . PRO A 1 83 ? 5.756 6.023 -5.639 1.00 95.31 83 PRO A CA 1
ATOM 648 C C . PRO A 1 83 ? 5.426 7.438 -5.124 1.00 95.31 83 PRO A C 1
ATOM 650 O O . PRO A 1 83 ? 4.894 7.584 -4.019 1.00 95.31 83 PRO A O 1
ATOM 653 N N . THR A 1 84 ? 5.693 8.482 -5.917 1.00 93.94 84 THR A N 1
ATOM 654 C CA . THR A 1 84 ? 5.331 9.875 -5.603 1.00 93.94 84 THR A CA 1
ATOM 655 C C . THR A 1 84 ? 3.834 10.134 -5.774 1.00 93.94 84 THR A C 1
ATOM 657 O O . THR A 1 84 ? 3.271 10.940 -5.037 1.00 93.94 84 THR A O 1
ATOM 660 N N . ILE A 1 85 ? 3.177 9.445 -6.717 1.00 94.25 85 ILE A N 1
ATOM 661 C CA . ILE A 1 85 ? 1.739 9.612 -7.020 1.00 94.25 85 ILE A CA 1
ATOM 662 C C . ILE A 1 85 ? 0.904 8.363 -6.710 1.00 94.25 85 ILE A C 1
ATOM 664 O O . ILE A 1 85 ? -0.279 8.482 -6.400 1.00 94.25 85 ILE A O 1
ATOM 668 N N . GLY A 1 86 ? 1.522 7.180 -6.732 1.00 95.88 86 GLY A N 1
ATOM 669 C CA . GLY A 1 86 ? 0.895 5.904 -6.406 1.00 95.88 86 GLY A CA 1
ATOM 670 C C . GLY A 1 86 ? 1.518 5.214 -5.191 1.00 95.88 86 GLY A C 1
ATOM 671 O O . GLY A 1 86 ? 2.478 5.689 -4.586 1.00 95.88 86 GLY A O 1
ATOM 672 N N . MET A 1 87 ? 0.952 4.069 -4.832 1.00 97.19 87 MET A N 1
ATOM 673 C CA . MET A 1 87 ? 1.443 3.157 -3.803 1.00 97.19 87 MET A CA 1
ATOM 674 C C . MET A 1 87 ? 1.032 1.715 -4.122 1.00 97.19 87 MET A C 1
ATOM 676 O O . MET A 1 87 ? -0.009 1.489 -4.742 1.00 97.19 87 MET A O 1
ATOM 680 N N . CYS A 1 88 ? 1.807 0.735 -3.659 1.00 97.38 88 CYS A N 1
ATOM 681 C CA . CYS A 1 88 ? 1.452 -0.677 -3.778 1.00 97.38 88 CYS A CA 1
ATOM 682 C C . CYS A 1 88 ? 0.723 -1.182 -2.521 1.00 97.38 88 CYS A C 1
ATOM 684 O O . CYS A 1 88 ? 1.304 -1.212 -1.437 1.00 97.38 88 CYS A O 1
ATOM 686 N N . CYS A 1 89 ? -0.530 -1.627 -2.654 1.00 97.38 89 CYS A N 1
ATOM 687 C CA . CYS A 1 89 ? -1.299 -2.251 -1.572 1.00 97.38 89 CYS A CA 1
ATOM 688 C C . CYS A 1 89 ? -1.746 -3.663 -1.975 1.00 97.38 89 CYS A C 1
ATOM 690 O O . CYS A 1 89 ? -2.556 -3.816 -2.888 1.00 97.38 89 CYS A O 1
ATOM 692 N N . LYS A 1 90 ? -1.235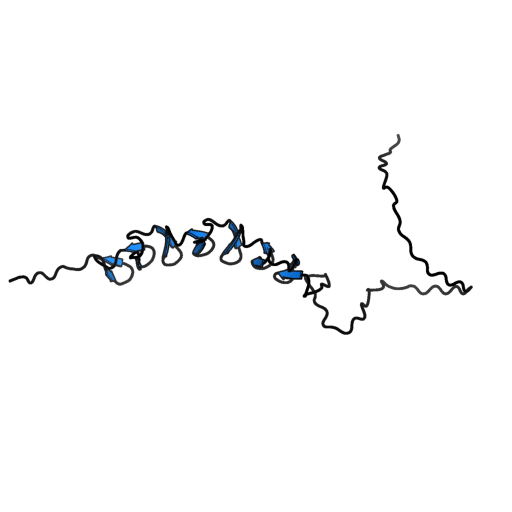 -4.701 -1.291 1.00 95.75 90 LYS A N 1
ATOM 693 C CA . LYS A 1 90 ? -1.495 -6.127 -1.602 1.00 95.75 90 LYS A CA 1
ATOM 694 C C . LYS A 1 90 ? -1.330 -6.460 -3.101 1.00 95.75 90 LYS A C 1
ATOM 696 O O . LYS A 1 90 ? -2.226 -7.033 -3.715 1.00 95.75 90 LYS A O 1
ATOM 701 N N . GLY A 1 91 ? -0.207 -6.051 -3.696 1.00 95.12 91 GLY A N 1
ATOM 702 C CA . GLY A 1 91 ? 0.098 -6.304 -5.113 1.00 95.12 91 GLY A CA 1
ATOM 703 C C . GLY A 1 91 ? -0.753 -5.513 -6.116 1.00 95.12 91 GLY A C 1
ATOM 704 O O . GLY A 1 91 ? -0.687 -5.785 -7.310 1.00 95.12 91 GLY A O 1
ATOM 705 N N . LYS A 1 92 ? -1.557 -4.540 -5.663 1.00 96.12 92 LYS A N 1
ATOM 706 C CA . LYS A 1 92 ? -2.308 -3.623 -6.532 1.00 96.12 92 LYS A CA 1
ATOM 707 C C . LYS A 1 92 ? -1.756 -2.209 -6.411 1.00 96.12 92 LYS A C 1
ATOM 709 O O . LYS A 1 92 ? -1.642 -1.683 -5.302 1.00 96.12 92 LYS A O 1
ATOM 714 N N . ILE A 1 93 ? -1.482 -1.579 -7.550 1.00 97.31 93 ILE A N 1
ATOM 715 C CA . ILE A 1 93 ? -1.164 -0.151 -7.618 1.00 97.31 93 ILE A CA 1
ATOM 716 C C . ILE A 1 93 ? -2.442 0.637 -7.301 1.00 97.31 93 ILE A C 1
ATOM 718 O O . ILE A 1 93 ? -3.519 0.332 -7.819 1.00 97.31 93 ILE A O 1
ATOM 722 N N . ARG A 1 94 ? -2.327 1.632 -6.423 1.00 96.44 94 ARG A N 1
ATOM 723 C CA . ARG A 1 94 ? -3.389 2.564 -6.022 1.00 96.44 94 ARG A CA 1
ATOM 724 C C . ARG A 1 94 ? -2.847 3.986 -6.039 1.00 96.44 94 ARG A C 1
ATOM 726 O O . ARG A 1 94 ? -1.679 4.184 -5.715 1.00 96.44 94 ARG A O 1
ATOM 733 N N . ASP A 1 95 ? -3.692 4.966 -6.327 1.00 96.19 95 ASP A N 1
ATOM 734 C CA . ASP A 1 95 ? -3.331 6.375 -6.154 1.00 96.19 95 ASP A CA 1
ATOM 735 C C . ASP A 1 95 ? -3.140 6.714 -4.670 1.00 96.19 95 ASP A C 1
ATOM 737 O O . ASP A 1 95 ? -3.792 6.146 -3.781 1.00 96.19 95 ASP A O 1
ATOM 741 N N . ARG A 1 96 ? -2.249 7.666 -4.386 1.00 95.50 96 ARG A N 1
ATOM 742 C CA . ARG A 1 96 ? -2.040 8.168 -3.026 1.00 95.50 96 ARG A CA 1
ATOM 743 C C . ARG A 1 96 ? -3.229 9.017 -2.586 1.00 95.50 96 ARG A C 1
ATOM 745 O O . ARG A 1 96 ? -3.404 10.149 -3.019 1.00 95.50 96 ARG A O 1
ATOM 752 N N . CYS A 1 97 ? -3.996 8.496 -1.637 1.00 95.56 97 CYS A N 1
ATOM 753 C CA . CYS A 1 97 ? -5.100 9.207 -0.989 1.00 95.56 97 CYS A CA 1
ATOM 754 C C . CYS A 1 97 ? -4.655 10.296 0.013 1.00 95.56 97 CYS A C 1
ATOM 756 O O . CYS A 1 97 ? -5.495 11.001 0.570 1.00 95.56 97 CYS A O 1
ATOM 758 N N . ASP A 1 98 ? -3.350 10.418 0.273 1.00 95.94 98 ASP A N 1
ATOM 759 C CA . ASP A 1 98 ? -2.734 11.447 1.112 1.00 95.94 98 ASP A CA 1
ATOM 760 C C . ASP A 1 98 ? -1.261 11.626 0.693 1.00 95.94 98 ASP A C 1
ATOM 762 O O . ASP A 1 98 ? -0.587 10.657 0.329 1.00 95.94 98 ASP A O 1
ATOM 766 N N . SER A 1 99 ? -0.737 12.851 0.723 1.00 93.06 99 SER A N 1
ATOM 767 C CA . SER A 1 99 ? 0.639 13.120 0.294 1.00 93.06 99 SER A CA 1
ATOM 768 C C . SER A 1 99 ? 1.669 12.529 1.260 1.00 93.06 99 SER A C 1
ATOM 770 O O . SER A 1 99 ? 2.626 11.893 0.813 1.00 93.06 99 SER A O 1
ATOM 772 N N . LYS A 1 100 ? 1.455 12.663 2.575 1.00 94.56 100 LYS A N 1
ATOM 773 C CA . LYS A 1 100 ? 2.417 12.261 3.620 1.00 94.56 100 LYS A CA 1
ATOM 774 C C . LYS A 1 100 ? 1.933 11.073 4.448 1.00 94.56 100 LYS A C 1
ATOM 776 O O . LYS A 1 100 ? 2.728 10.204 4.797 1.00 94.56 100 LYS A O 1
ATOM 781 N N . ASP A 1 101 ? 0.635 11.008 4.726 1.00 96.56 101 ASP A N 1
ATOM 782 C CA . ASP A 1 101 ? 0.064 10.072 5.695 1.00 96.56 101 ASP A CA 1
ATOM 783 C C . ASP A 1 101 ? -0.580 8.826 5.066 1.00 96.56 101 ASP A C 1
ATOM 785 O O . ASP A 1 101 ? -1.186 8.027 5.782 1.00 96.56 101 ASP A O 1
ATOM 789 N N . ALA A 1 102 ? -0.434 8.614 3.755 1.00 97.25 102 ALA A N 1
ATOM 790 C CA . ALA A 1 102 ? -0.997 7.455 3.062 1.00 97.25 102 ALA A CA 1
ATOM 791 C C . ALA A 1 102 ? -0.437 6.125 3.598 1.00 97.25 102 ALA A C 1
ATOM 793 O O . ALA A 1 102 ? 0.761 5.976 3.852 1.00 97.25 102 ALA A O 1
ATOM 794 N N . SER A 1 103 ? -1.317 5.141 3.767 1.00 97.44 103 SER A N 1
ATOM 795 C CA . SER A 1 103 ? -0.977 3.775 4.168 1.00 97.44 103 SER A CA 1
ATOM 796 C C . SER A 1 103 ? -2.014 2.777 3.638 1.00 97.44 103 SER A C 1
ATOM 798 O O . SER A 1 103 ? -3.116 3.165 3.252 1.00 97.44 103 SER A O 1
ATOM 800 N N . CYS A 1 104 ? -1.667 1.490 3.601 1.00 97.94 104 CYS A N 1
ATOM 801 C CA . CYS A 1 104 ? -2.545 0.431 3.104 1.00 97.94 104 CYS A CA 1
ATOM 802 C C . CYS A 1 104 ? -3.360 -0.201 4.236 1.00 97.94 104 CYS A C 1
ATOM 804 O O . CYS A 1 104 ? -2.812 -0.619 5.255 1.00 97.94 104 CYS A O 1
ATOM 806 N N . CYS A 1 105 ? -4.663 -0.359 4.021 1.00 97.62 105 CYS A N 1
ATOM 807 C CA . CYS A 1 105 ? -5.523 -1.241 4.800 1.00 97.62 105 CYS A CA 1
ATOM 808 C C . CYS A 1 105 ? -6.108 -2.286 3.850 1.00 97.62 105 CYS A C 1
ATOM 810 O O . CYS A 1 105 ? -7.018 -2.001 3.070 1.00 97.62 105 CYS A O 1
ATOM 812 N N . GLY A 1 106 ? -5.515 -3.480 3.838 1.00 95.94 106 GLY A N 1
ATOM 813 C CA . GLY A 1 106 ? -5.758 -4.430 2.755 1.00 95.94 106 GLY A CA 1
ATOM 814 C C . GLY A 1 106 ? -5.222 -3.890 1.425 1.00 95.94 106 GLY A C 1
ATOM 815 O O . GLY A 1 106 ? -4.059 -3.505 1.344 1.00 95.94 106 GLY A O 1
ATOM 816 N N . ASP A 1 107 ? -6.062 -3.863 0.391 1.00 95.00 107 ASP A N 1
ATOM 817 C CA . ASP A 1 107 ? -5.738 -3.316 -0.933 1.00 95.00 107 ASP A CA 1
ATOM 818 C C . ASP A 1 107 ? -6.234 -1.865 -1.135 1.00 95.00 107 ASP A C 1
ATOM 820 O O . ASP A 1 107 ? -6.285 -1.378 -2.267 1.00 95.00 107 ASP A O 1
ATOM 824 N N . ARG A 1 108 ? -6.618 -1.175 -0.048 1.00 95.12 108 ARG A N 1
ATOM 825 C CA . ARG A 1 108 ? -7.147 0.200 -0.046 1.00 95.12 108 ARG A CA 1
ATOM 826 C C . ARG A 1 108 ? -6.161 1.172 0.603 1.00 95.12 108 ARG A C 1
ATOM 828 O O . ARG A 1 108 ? -5.620 0.871 1.665 1.00 95.12 108 ARG A O 1
ATOM 835 N N . CYS A 1 109 ? -6.001 2.358 0.019 1.00 97.12 109 CYS A N 1
ATOM 836 C CA . CYS A 1 109 ? -5.324 3.479 0.675 1.00 97.12 109 CYS A CA 1
ATOM 837 C C . CYS A 1 109 ? -6.212 4.082 1.780 1.00 97.12 109 CYS A C 1
ATOM 839 O O . CYS A 1 109 ? -7.431 4.175 1.619 1.00 97.12 109 CYS A O 1
ATOM 841 N N . TYR A 1 110 ? -5.599 4.521 2.881 1.00 97.62 110 TYR A N 1
ATOM 842 C CA . TYR A 1 110 ? -6.201 5.408 3.879 1.00 97.62 110 TYR A CA 1
ATOM 843 C C . TYR A 1 110 ? -5.179 6.438 4.389 1.00 97.62 110 TYR A C 1
ATOM 845 O O . TYR A 1 110 ? -3.971 6.199 4.348 1.00 97.62 110 TYR A O 1
ATOM 853 N N . SER A 1 111 ? -5.657 7.578 4.897 1.00 97.50 111 SER A N 1
ATOM 854 C CA . SER A 1 111 ? -4.804 8.595 5.534 1.00 97.50 111 SER A CA 1
ATOM 855 C C . SER A 1 111 ? -4.645 8.283 7.022 1.00 97.50 111 SER A C 1
ATOM 857 O O . SER A 1 111 ? -5.615 8.389 7.775 1.00 97.50 111 SER A O 1
ATOM 859 N N . LYS A 1 112 ? -3.431 7.955 7.485 1.00 97.00 112 LYS A N 1
ATOM 860 C CA . LYS A 1 112 ? -3.126 7.716 8.912 1.00 97.00 112 LYS A CA 1
ATOM 861 C C . LYS A 1 112 ? -3.513 8.900 9.805 1.00 97.00 112 LYS A C 1
ATOM 863 O O . LYS A 1 112 ? -3.895 8.693 10.956 1.00 97.00 112 LYS A O 1
ATOM 868 N N . LYS A 1 113 ? -3.475 10.128 9.278 1.00 96.06 113 LYS A N 1
ATOM 869 C CA . LYS A 1 113 ? -3.877 11.349 9.992 1.00 96.06 113 LYS A CA 1
ATOM 870 C C . LYS A 1 113 ? -5.367 11.366 10.342 1.00 96.06 113 LYS A C 1
ATOM 872 O O . LYS A 1 113 ? -5.736 11.806 11.426 1.00 96.06 113 LYS A O 1
ATOM 877 N N . LYS A 1 114 ? -6.225 10.882 9.437 1.00 96.31 114 LYS A N 1
ATOM 878 C CA . LYS A 1 114 ? -7.697 10.956 9.558 1.00 96.31 114 LYS A CA 1
ATOM 879 C C . LYS A 1 114 ? -8.347 9.626 9.955 1.00 96.31 114 LYS A C 1
ATOM 881 O O . LYS A 1 114 ? -9.457 9.606 10.485 1.00 96.31 114 LYS A O 1
ATOM 886 N N . GLN A 1 115 ? -7.683 8.511 9.670 1.00 97.94 115 GLN A N 1
ATOM 887 C CA . GLN A 1 115 ? -8.245 7.161 9.688 1.00 97.94 115 GLN A CA 1
ATOM 888 C C . GLN A 1 115 ? -7.269 6.139 10.297 1.00 97.94 115 GLN A C 1
ATOM 890 O O . GLN A 1 115 ? -6.098 6.427 10.546 1.00 97.94 115 GLN A O 1
ATOM 895 N N . MET A 1 116 ? -7.773 4.930 10.538 1.00 97.88 116 MET A N 1
ATOM 896 C CA . MET A 1 116 ? -7.043 3.766 11.046 1.00 97.88 116 MET A CA 1
ATOM 897 C C . MET A 1 116 ? -7.455 2.509 10.279 1.00 97.88 116 MET A C 1
ATOM 899 O O . MET A 1 116 ? -8.563 2.449 9.745 1.00 97.88 116 MET A O 1
ATOM 903 N N . CYS A 1 117 ? -6.604 1.483 10.292 1.00 98.00 117 CYS A N 1
ATOM 904 C CA . CYS A 1 117 ? -6.951 0.145 9.823 1.00 98.00 117 CYS A CA 1
ATOM 905 C C . CYS A 1 117 ? -7.244 -0.774 11.018 1.00 98.00 117 CYS A C 1
ATOM 907 O O . CYS A 1 117 ? -6.320 -1.199 11.707 1.00 98.00 117 CYS A O 1
ATOM 909 N N . CYS A 1 118 ? -8.515 -1.094 11.260 1.00 97.88 118 CYS A N 1
ATOM 910 C CA . CYS A 1 118 ? -8.942 -2.005 12.322 1.00 97.88 118 CYS A CA 1
ATOM 911 C C . CYS A 1 118 ? -9.412 -3.328 11.710 1.00 97.88 118 CYS A C 1
ATOM 913 O O . CYS A 1 118 ? -10.439 -3.368 11.033 1.00 97.88 118 CYS A O 1
ATOM 915 N N . ASN A 1 119 ? -8.634 -4.397 11.910 1.00 96.19 119 ASN A N 1
ATOM 916 C CA . ASN A 1 119 ? -8.883 -5.739 11.364 1.00 96.19 119 ASN A CA 1
ATOM 917 C C . ASN A 1 119 ? -9.286 -5.727 9.868 1.00 96.19 119 ASN A C 1
ATOM 919 O O . ASN A 1 119 ? -10.348 -6.208 9.479 1.00 96.19 119 ASN A O 1
ATOM 923 N N . GLY A 1 120 ? -8.471 -5.074 9.031 1.00 96.25 120 GLY A N 1
ATOM 924 C CA . GLY A 1 120 ? -8.706 -4.953 7.586 1.00 96.25 120 GLY A CA 1
ATOM 925 C C . GLY A 1 120 ? -9.777 -3.935 7.160 1.00 96.25 120 GLY A C 1
ATOM 926 O O . GLY A 1 120 ? -9.924 -3.696 5.962 1.00 96.25 120 GLY A O 1
ATOM 927 N N . LYS A 1 121 ? -10.490 -3.294 8.097 1.00 97.06 121 LYS A N 1
ATOM 928 C CA . LYS A 1 121 ? -11.462 -2.227 7.816 1.00 97.06 121 LYS A CA 1
ATOM 929 C C . LYS A 1 121 ? -10.858 -0.845 8.073 1.00 97.06 121 LYS A C 1
ATOM 931 O O . LYS A 1 121 ? -10.355 -0.574 9.161 1.00 97.06 121 LYS A O 1
ATOM 936 N N . VAL A 1 122 ? -10.969 0.056 7.096 1.00 97.94 122 VAL A N 1
ATOM 937 C CA . VAL A 1 122 ? -10.666 1.483 7.297 1.00 97.94 122 VAL A CA 1
ATOM 938 C C . VAL A 1 122 ? -11.776 2.119 8.136 1.00 97.94 122 VAL A C 1
ATOM 940 O O . VAL A 1 122 ? -12.951 2.031 7.775 1.00 97.94 122 VAL A O 1
ATOM 943 N N . VAL A 1 123 ? -11.409 2.782 9.231 1.00 97.56 123 VAL A N 1
ATOM 944 C CA . VAL A 1 123 ? -12.321 3.542 10.102 1.00 97.56 123 VAL A CA 1
ATOM 945 C C . VAL A 1 123 ? -11.777 4.943 10.367 1.00 97.56 123 VAL A C 1
ATOM 947 O O . VAL A 1 123 ? -10.568 5.155 10.342 1.00 97.56 123 VAL A O 1
ATOM 950 N N . ALA A 1 124 ? -12.653 5.915 10.623 1.00 97.81 124 ALA A N 1
ATOM 951 C CA . ALA A 1 124 ? -12.238 7.253 11.046 1.00 97.81 124 ALA A CA 1
ATOM 952 C C . ALA A 1 124 ? -11.648 7.237 12.469 1.00 97.81 124 ALA A C 1
ATOM 954 O O . ALA A 1 124 ? -12.032 6.412 13.303 1.00 97.81 124 ALA A O 1
ATOM 955 N N . ARG A 1 125 ? -10.733 8.169 12.759 1.00 97.38 125 ARG A N 1
ATOM 956 C CA . ARG A 1 125 ? -10.210 8.396 14.115 1.00 97.38 125 ARG A CA 1
ATOM 957 C C . ARG A 1 125 ? -11.295 9.030 14.987 1.00 97.38 125 ARG A C 1
ATOM 959 O O . ARG A 1 125 ? -11.595 10.209 14.848 1.00 97.38 125 ARG A O 1
ATOM 966 N N . CYS A 1 126 ? -11.876 8.241 15.886 1.00 96.38 126 CYS A N 1
ATOM 967 C CA . CYS A 1 126 ? -12.966 8.647 16.775 1.00 96.38 126 CYS A CA 1
ATOM 968 C C . CYS A 1 126 ? -12.515 9.474 17.996 1.00 96.38 126 CYS A C 1
ATOM 970 O O . CYS A 1 126 ? -13.358 10.007 18.712 1.00 96.38 126 CYS A O 1
ATOM 972 N N . ALA A 1 127 ? -11.206 9.572 18.246 1.00 96.00 127 ALA A N 1
ATOM 973 C CA . ALA A 1 127 ? -10.613 10.333 19.347 1.00 96.00 127 ALA A CA 1
ATOM 974 C C . ALA A 1 127 ? -9.199 10.855 19.016 1.00 96.00 127 ALA A C 1
ATOM 976 O O . ALA A 1 127 ? -8.293 10.817 19.845 1.00 96.00 127 ALA A O 1
ATOM 977 N N . GLY A 1 128 ? -8.968 11.283 17.770 1.00 94.81 128 GLY A N 1
ATOM 978 C CA . GLY A 1 128 ? -7.662 11.801 17.344 1.00 94.81 128 GLY A CA 1
ATOM 979 C C . GLY A 1 128 ? -6.532 10.783 17.546 1.00 94.81 128 GLY A C 1
ATOM 980 O O . GLY A 1 128 ? -6.627 9.645 17.069 1.00 94.81 128 GLY A O 1
ATOM 981 N N . SER A 1 129 ? -5.472 11.178 18.254 1.00 94.06 129 SER A N 1
ATOM 982 C CA . SER A 1 129 ? -4.338 10.315 18.621 1.00 94.06 129 SER A CA 1
ATOM 983 C C . SER A 1 129 ? -4.722 9.151 19.542 1.00 94.06 129 SER A C 1
ATOM 985 O O . SER A 1 129 ? -4.121 8.090 19.425 1.00 94.06 129 SER A O 1
ATOM 987 N N . GLU A 1 130 ? -5.759 9.297 20.372 1.00 96.12 130 GLU A N 1
ATOM 988 C CA . GLU A 1 130 ? -6.205 8.282 21.349 1.00 96.12 130 GLU A CA 1
ATOM 989 C C . GLU A 1 130 ? -7.071 7.175 20.734 1.00 96.12 130 GLU A C 1
ATOM 991 O O . GLU A 1 130 ? -7.483 6.227 21.403 1.00 96.12 130 GLU A O 1
ATOM 996 N N . SER A 1 131 ? -7.387 7.303 19.447 1.00 97.19 131 SER A N 1
ATOM 997 C CA . SER A 1 131 ? -8.191 6.332 18.710 1.00 97.19 131 SER A CA 1
ATOM 998 C C . SER A 1 131 ? -7.513 4.957 18.719 1.00 97.19 131 SER A C 1
ATOM 1000 O O . SER A 1 131 ? -6.404 4.812 18.211 1.00 97.19 131 SER A O 1
ATOM 1002 N N . THR A 1 132 ? -8.203 3.947 19.250 1.00 97.00 132 THR A N 1
ATOM 1003 C CA . THR A 1 132 ? -7.728 2.558 19.349 1.00 97.00 132 THR A CA 1
ATOM 1004 C C . THR A 1 132 ? -8.703 1.610 18.641 1.00 97.00 132 THR A C 1
ATOM 1006 O O . THR A 1 132 ? -9.904 1.878 18.571 1.00 97.00 132 THR A O 1
ATOM 1009 N N . CYS A 1 133 ? -8.202 0.504 18.085 1.00 97.69 133 CYS A N 1
ATOM 1010 C CA . CYS A 1 133 ? -9.025 -0.507 17.418 1.00 97.69 133 CYS A CA 1
ATOM 1011 C C . CYS A 1 133 ? -9.583 -1.550 18.398 1.00 97.69 133 CYS A C 1
ATOM 1013 O O . CYS A 1 133 ? -8.844 -2.099 19.210 1.00 97.69 133 CYS A O 1
ATOM 1015 N N . CYS A 1 134 ? -10.860 -1.901 18.251 1.00 97.50 134 CYS A N 1
ATOM 1016 C CA . CYS A 1 134 ? -11.468 -3.086 18.858 1.00 97.50 134 CYS A CA 1
ATOM 1017 C C . CYS A 1 134 ? -12.227 -3.850 17.769 1.00 97.50 134 CYS A C 1
ATOM 1019 O O . CYS A 1 134 ? -13.217 -3.350 17.229 1.00 97.50 134 CYS A O 1
ATOM 1021 N N . GLY A 1 135 ? -11.721 -5.023 17.378 1.00 96.19 135 GLY A N 1
ATOM 1022 C CA . GLY A 1 135 ? -12.200 -5.717 16.180 1.00 96.19 135 GLY A CA 1
ATOM 1023 C C . GLY A 1 135 ? -12.083 -4.821 14.939 1.00 96.19 135 GLY A C 1
ATOM 1024 O O . GLY A 1 135 ? -10.993 -4.373 14.591 1.00 96.19 135 GLY A O 1
ATOM 1025 N N . THR A 1 136 ? -13.213 -4.534 14.290 1.00 96.44 136 THR A N 1
ATOM 1026 C CA . THR A 1 136 ? -13.312 -3.625 13.129 1.00 96.44 136 THR A CA 1
ATOM 1027 C C . THR A 1 136 ? -13.787 -2.207 13.487 1.00 96.44 136 THR A C 1
ATOM 1029 O O . THR A 1 136 ? -14.102 -1.424 12.590 1.00 96.44 136 THR A O 1
ATOM 1032 N N . GLY A 1 137 ? -13.878 -1.865 14.779 1.00 96.12 137 GLY A N 1
ATOM 1033 C CA . GLY A 1 137 ? -14.363 -0.574 15.277 1.00 96.12 137 GLY A CA 1
ATOM 1034 C C . GLY A 1 137 ? -13.277 0.296 15.918 1.00 96.12 137 GLY A C 1
ATOM 1035 O O . GLY A 1 137 ? -12.252 -0.206 16.375 1.00 96.12 137 GLY A O 1
ATOM 1036 N N . CYS A 1 138 ? -13.531 1.606 15.985 1.00 97.44 138 CYS A N 1
ATOM 1037 C CA . CYS A 1 138 ? -12.734 2.568 16.753 1.00 97.44 138 CYS A CA 1
ATOM 1038 C C . CYS A 1 138 ? -13.356 2.801 18.138 1.00 97.44 138 CYS A C 1
ATOM 1040 O O . CYS A 1 138 ? -14.576 2.939 18.249 1.00 97.44 138 CYS A O 1
ATOM 1042 N N . TYR A 1 139 ? -12.528 2.916 19.177 1.00 96.56 139 TYR A N 1
ATOM 1043 C CA . TYR A 1 139 ? -12.922 3.427 20.492 1.00 96.56 139 TYR A CA 1
ATOM 1044 C C . TYR A 1 139 ? -11.836 4.327 21.099 1.00 96.56 139 TYR A C 1
ATOM 1046 O O . TYR A 1 139 ? -10.691 4.322 20.648 1.00 96.56 139 TYR A O 1
ATOM 1054 N N . ASN A 1 140 ? -12.202 5.097 22.127 1.00 96.44 140 ASN A N 1
ATOM 1055 C CA . ASN A 1 140 ? -11.253 5.815 22.978 1.00 96.44 140 ASN A CA 1
ATOM 1056 C C . ASN A 1 140 ? -11.044 5.008 24.279 1.00 96.44 140 ASN A C 1
ATOM 1058 O O . ASN A 1 140 ? -12.033 4.765 24.982 1.00 96.44 140 ASN A O 1
ATOM 1062 N N . PRO A 1 141 ? -9.806 4.611 24.625 1.00 94.31 141 PRO A N 1
ATOM 1063 C CA . PRO A 1 141 ? -9.515 3.827 25.821 1.00 94.31 141 PRO A CA 1
ATOM 1064 C C . PRO A 1 141 ? -9.687 4.596 27.142 1.00 94.31 141 PRO A C 1
ATOM 1066 O O . PRO A 1 141 ? -9.790 3.958 28.183 1.00 94.31 141 PRO A O 1
ATOM 1069 N N . ARG A 1 142 ? -9.784 5.937 27.134 1.00 91.81 142 ARG A N 1
ATOM 1070 C CA . ARG A 1 142 ? -10.057 6.736 28.347 1.00 91.81 142 ARG A CA 1
ATOM 1071 C C . ARG A 1 142 ? -11.436 6.469 28.961 1.00 91.81 142 ARG A C 1
ATOM 1073 O O . ARG A 1 142 ? -11.604 6.660 30.158 1.00 91.81 142 ARG A O 1
ATOM 1080 N N . TRP A 1 143 ? -12.431 6.086 28.155 1.00 89.25 143 TRP A N 1
ATOM 1081 C CA . TRP A 1 143 ? -13.830 5.957 28.605 1.00 89.25 143 TRP A CA 1
ATOM 1082 C C . TRP A 1 143 ? -14.588 4.758 28.017 1.00 89.25 143 TRP A C 1
ATOM 1084 O O . TRP A 1 143 ? -15.787 4.609 28.255 1.00 89.25 143 TRP A O 1
ATOM 1094 N N . LYS A 1 144 ? -13.908 3.877 27.274 1.00 94.62 144 LYS A N 1
ATOM 1095 C CA . LYS A 1 144 ? -14.423 2.575 26.824 1.00 94.62 144 LYS A CA 1
ATOM 1096 C C . LYS A 1 144 ? -13.322 1.518 26.902 1.00 94.62 144 LYS A C 1
ATOM 1098 O O . LYS A 1 144 ? -12.145 1.834 26.780 1.00 94.62 144 LYS A O 1
ATOM 1103 N N . GLN A 1 145 ? -13.708 0.257 27.056 1.00 94.75 145 GLN A N 1
ATOM 1104 C CA . GLN A 1 145 ? -12.811 -0.901 27.048 1.00 94.75 145 GLN A CA 1
ATOM 1105 C C . GLN A 1 145 ? -13.111 -1.796 25.837 1.00 94.75 145 GLN A C 1
ATOM 1107 O O . GLN A 1 145 ? -14.223 -1.779 25.306 1.00 94.75 145 GLN A O 1
ATOM 1112 N N . CYS A 1 146 ? -12.141 -2.613 25.424 1.00 96.12 146 CYS A N 1
ATOM 1113 C CA . CYS A 1 146 ? -12.341 -3.677 24.440 1.00 96.12 146 CYS A CA 1
ATOM 1114 C C . CYS A 1 146 ? -12.283 -5.038 25.143 1.00 96.12 146 CYS A C 1
ATOM 1116 O O . CYS A 1 146 ? -11.256 -5.379 25.726 1.00 96.12 146 CYS A O 1
ATOM 1118 N N . LYS A 1 147 ? -13.361 -5.827 25.080 1.00 96.44 147 LYS A N 1
ATOM 1119 C CA . LYS A 1 147 ? -13.411 -7.192 25.629 1.00 96.44 147 LYS A CA 1
ATOM 1120 C C . LYS A 1 147 ? -14.020 -8.133 24.595 1.00 96.44 147 LYS A C 1
ATOM 1122 O O . LYS A 1 147 ? -15.115 -7.883 24.100 1.00 96.44 147 LYS A O 1
ATOM 1127 N N . ASN A 1 148 ? -13.299 -9.197 24.241 1.00 94.44 148 ASN A N 1
ATOM 1128 C CA . ASN A 1 148 ? -13.703 -10.196 23.238 1.00 94.44 148 ASN A CA 1
ATOM 1129 C C . ASN A 1 148 ? -14.174 -9.563 21.906 1.00 94.44 148 ASN A C 1
ATOM 1131 O O . ASN A 1 148 ? -15.211 -9.928 21.358 1.00 94.44 148 ASN A O 1
ATOM 1135 N N . GLY A 1 149 ? -13.445 -8.548 21.423 1.00 92.94 149 GLY A N 1
ATOM 1136 C CA . GLY A 1 149 ? -13.771 -7.812 20.193 1.00 92.94 149 GLY A CA 1
ATOM 1137 C C . GLY A 1 149 ? -14.976 -6.864 20.285 1.00 92.94 149 GLY A C 1
ATOM 1138 O O . GLY A 1 149 ? -15.305 -6.222 19.289 1.00 92.94 149 GLY A O 1
ATOM 1139 N N . LYS A 1 150 ? -15.621 -6.742 21.454 1.00 94.44 150 LYS A N 1
ATOM 1140 C CA . LYS A 1 150 ? -16.732 -5.816 21.706 1.00 94.44 150 LYS A CA 1
ATOM 1141 C C . LYS A 1 150 ? -16.254 -4.600 22.497 1.00 94.44 150 LYS A C 1
ATOM 1143 O O . LYS A 1 150 ? -15.517 -4.728 23.474 1.00 94.44 150 LYS A O 1
ATOM 1148 N N . ILE A 1 151 ? -16.708 -3.422 22.078 1.00 94.88 151 ILE A N 1
ATOM 1149 C CA . ILE A 1 151 ? -16.471 -2.161 22.784 1.00 94.88 151 ILE A CA 1
ATOM 1150 C C . ILE A 1 151 ? -17.530 -2.036 23.882 1.00 94.88 151 ILE A C 1
ATOM 1152 O O . ILE A 1 151 ? -18.722 -2.013 23.581 1.00 94.88 151 ILE A O 1
ATOM 1156 N N . ILE A 1 152 ? -17.100 -1.934 25.137 1.00 94.19 152 ILE A N 1
ATOM 1157 C CA . ILE A 1 152 ? -17.970 -1.782 26.311 1.00 94.19 152 ILE A CA 1
ATOM 1158 C C . ILE A 1 152 ? -17.640 -0.485 27.050 1.00 94.19 152 ILE A C 1
ATOM 1160 O O . ILE A 1 152 ? -16.517 0.014 26.977 1.00 94.19 152 ILE A O 1
ATOM 1164 N N . PHE A 1 153 ? -18.603 0.068 27.781 1.00 88.94 153 PHE A N 1
ATOM 1165 C CA . PHE A 1 153 ? -18.301 1.103 28.768 1.00 88.94 153 PHE A CA 1
ATOM 1166 C C . PHE A 1 153 ? -17.656 0.451 30.001 1.00 88.94 153 PHE A C 1
ATOM 1168 O O . PHE A 1 153 ? -18.045 -0.667 30.353 1.00 88.94 153 PHE A O 1
ATOM 1175 N N . PRO A 1 154 ? -16.676 1.099 30.658 1.00 83.12 154 PRO A N 1
ATOM 1176 C CA . PRO A 1 154 ? -16.218 0.650 31.963 1.00 83.12 154 PRO A CA 1
ATOM 1177 C C . PRO A 1 154 ? -17.406 0.698 32.925 1.00 83.12 154 PRO A C 1
ATOM 1179 O O . PRO A 1 154 ? -18.096 1.716 33.015 1.00 83.12 154 PRO A O 1
ATOM 1182 N N . GLN A 1 155 ? -17.644 -0.396 33.645 1.00 72.50 155 GLN A N 1
ATOM 1183 C CA . GLN A 1 155 ? -18.554 -0.360 34.783 1.00 72.50 155 GLN A CA 1
ATOM 1184 C C . GLN A 1 155 ? -17.960 0.630 35.787 1.00 72.50 155 GLN A C 1
ATOM 1186 O O . GLN A 1 155 ? -16.826 0.438 36.231 1.00 72.50 155 GLN A O 1
ATOM 1191 N N . LYS A 1 156 ? -18.687 1.703 36.123 1.00 62.34 156 LYS A N 1
ATOM 1192 C CA . LYS A 1 156 ? -18.317 2.513 37.288 1.00 62.34 156 LYS A CA 1
ATOM 1193 C C . LYS A 1 156 ? -18.354 1.575 38.490 1.00 62.34 156 LYS A C 1
ATOM 1195 O O . LYS A 1 156 ? -19.360 0.897 38.683 1.00 62.34 156 LYS A O 1
ATOM 1200 N N . SER A 1 157 ? -17.302 1.549 39.301 1.00 54.31 157 SER A N 1
ATOM 1201 C CA . SER A 1 157 ? -17.408 0.950 40.626 1.00 54.31 157 SER A CA 1
ATOM 1202 C C . SER A 1 157 ? -18.420 1.772 41.421 1.00 54.31 157 SER A C 1
ATOM 1204 O O . SER A 1 157 ? -18.120 2.883 41.858 1.00 54.31 157 SER A O 1
ATOM 1206 N N . THR A 1 158 ? -19.629 1.241 41.594 1.00 56.53 158 THR A N 1
ATOM 1207 C CA . THR A 1 158 ? -20.581 1.693 42.613 1.00 56.53 158 THR A CA 1
ATOM 1208 C C . THR A 1 158 ? -20.031 1.311 43.984 1.00 56.53 158 THR A C 1
ATOM 1210 O O . THR A 1 158 ? -20.476 0.351 44.602 1.00 56.53 158 THR A O 1
ATOM 1213 N N . TYR A 1 159 ? -18.999 2.043 44.394 1.00 56.75 159 TYR A N 1
ATOM 1214 C CA . TYR A 1 159 ? -18.437 2.066 45.736 1.00 56.75 159 TYR A CA 1
ATOM 1215 C C . TYR A 1 159 ? -17.849 3.459 45.989 1.00 56.75 159 TYR A C 1
ATOM 1217 O O . TYR A 1 159 ? -16.641 3.676 46.014 1.00 56.75 159 TYR A O 1
ATOM 1225 N N . TYR A 1 160 ? -18.762 4.415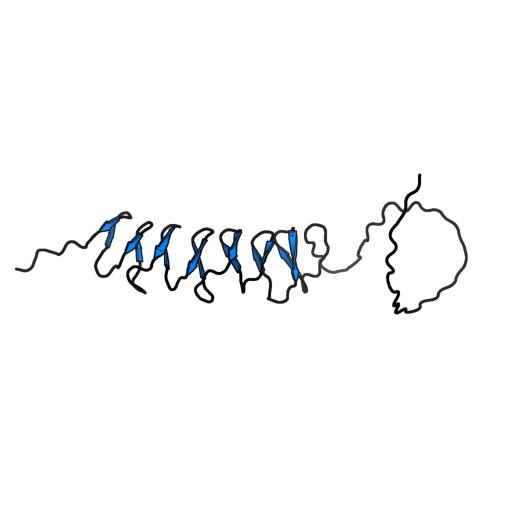 46.127 1.00 49.47 160 TYR A N 1
ATOM 1226 C CA . TYR A 1 160 ? -18.544 5.598 46.943 1.00 49.47 160 TYR A CA 1
ATOM 1227 C C . TYR A 1 160 ? -19.551 5.482 48.083 1.00 49.47 160 TYR A C 1
ATOM 1229 O O . TYR A 1 160 ? -20.755 5.408 47.831 1.00 49.47 160 TYR A O 1
ATOM 1237 N N . TYR A 1 161 ? -18.995 5.310 49.279 1.00 44.75 161 TYR A N 1
ATOM 1238 C CA . TYR A 1 161 ? -19.668 5.233 50.573 1.00 44.75 161 TYR A CA 1
ATOM 1239 C C . TYR A 1 161 ? -20.203 6.618 50.958 1.00 44.75 161 TYR A C 1
ATOM 1241 O O . TYR A 1 161 ? -19.510 7.602 50.607 1.00 44.75 161 TYR A O 1
#

pLDDT: mean 78.4, std 25.73, range [29.69, 98.0]

Sequence (161 aa):
MAWPGLVKEIVLLGYGSSSKRHRRGLKLQLVFHFSGCIVSSSGAQFTCGQFVYDARRFICCENTDLCKRDGTRDCCGRFCYNPTIGMCCKGKIRDRCDSKDASCCGDRCYSKKKQMCCNGKVVARCAGSESTCCGTGCYNPRWKQCKNGKIIFPQKSTYYY